Protein AF-J9GK98-F1 (afdb_monomer)

Radius of gyration: 16.34 Å; Cα contacts (8 Å, |Δi|>4): 161; chains: 1; bounding box: 31×51×36 Å

Nearest PDB structures (foldseek):
  5mj3-assembly1_A  TM=4.600E-01  e=5.169E+00  Homo sapiens
  5njd-assembly1_A  TM=4.614E-01  e=9.101E+00  Homo sapiens
  5njd-assembly4_G  TM=4.521E-01  e=9.631E+00  Homo sapiens

Structure (mmCIF, N/CA/C/O backbone):
data_AF-J9GK98-F1
#
_entry.id   AF-J9GK98-F1
#
loop_
_atom_site.group_PDB
_atom_site.id
_atom_site.type_symbol
_atom_site.label_atom_id
_atom_site.label_alt_id
_atom_site.label_comp_id
_atom_site.label_asym_id
_atom_site.label_entity_id
_atom_site.label_seq_id
_atom_site.pdbx_PDB_ins_code
_atom_site.Cartn_x
_atom_site.Cartn_y
_atom_site.Cartn_z
_atom_site.occupancy
_atom_site.B_iso_or_equiv
_atom_site.auth_seq_id
_atom_site.auth_comp_id
_atom_site.auth_asym_id
_atom_site.auth_atom_id
_atom_site.pdbx_PDB_model_num
ATOM 1 N N . SER A 1 1 ? 12.495 -43.352 -11.244 1.00 54.06 1 SER A N 1
ATOM 2 C CA . SER A 1 1 ? 12.842 -41.969 -11.613 1.00 54.06 1 SER A CA 1
ATOM 3 C C . SER A 1 1 ? 11.654 -41.340 -12.302 1.00 54.06 1 SER A C 1
ATOM 5 O O . SER A 1 1 ? 11.182 -41.915 -13.273 1.00 54.06 1 SER A O 1
ATOM 7 N N . GLY A 1 2 ? 11.133 -40.235 -11.776 1.00 42.25 2 GLY A N 1
ATOM 8 C CA . GLY A 1 2 ? 9.966 -39.561 -12.342 1.00 42.25 2 GLY A CA 1
ATOM 9 C C . GLY A 1 2 ? 9.422 -38.504 -11.391 1.00 42.25 2 GLY A C 1
ATOM 10 O O . GLY A 1 2 ? 8.314 -38.645 -10.894 1.00 42.25 2 GLY A O 1
ATOM 11 N N . GLU A 1 3 ? 10.223 -37.485 -11.089 1.00 49.44 3 GLU A N 1
ATOM 12 C CA . GLU A 1 3 ? 9.742 -36.284 -10.408 1.00 49.44 3 GLU A CA 1
ATOM 13 C C . GLU A 1 3 ? 9.036 -35.404 -11.441 1.00 49.44 3 GLU A C 1
ATOM 15 O O . GLU A 1 3 ? 9.673 -34.739 -12.255 1.00 49.44 3 GLU A O 1
ATOM 20 N N . THR A 1 4 ? 7.705 -35.425 -11.449 1.00 49.09 4 THR A N 1
ATOM 21 C CA . THR A 1 4 ? 6.900 -34.464 -12.211 1.00 49.09 4 THR A CA 1
ATOM 22 C C . THR A 1 4 ? 6.703 -33.219 -11.351 1.00 49.09 4 THR A C 1
ATOM 24 O O . THR A 1 4 ? 5.631 -32.967 -10.810 1.00 49.09 4 THR A O 1
ATOM 27 N N . GLY A 1 5 ? 7.780 -32.451 -11.179 1.00 49.28 5 GLY A N 1
ATOM 28 C CA . GLY A 1 5 ? 7.705 -31.090 -10.662 1.00 49.28 5 GLY A CA 1
ATOM 29 C C . GLY A 1 5 ? 7.054 -30.206 -11.717 1.00 49.28 5 GLY A C 1
ATOM 30 O O . GLY A 1 5 ? 7.738 -29.660 -12.577 1.00 49.28 5 GLY A O 1
ATOM 31 N N . SER A 1 6 ? 5.727 -30.101 -11.685 1.00 48.25 6 SER A N 1
ATOM 32 C CA . SER A 1 6 ? 4.994 -29.120 -12.479 1.00 48.25 6 SER A CA 1
ATOM 33 C C . SER A 1 6 ? 5.249 -27.743 -11.864 1.00 48.25 6 SER A C 1
ATOM 35 O O . SER A 1 6 ? 4.453 -27.241 -11.076 1.00 48.25 6 SER A O 1
ATOM 37 N N . SER A 1 7 ? 6.400 -27.147 -12.174 1.00 54.12 7 SER A N 1
ATOM 38 C CA . SER A 1 7 ? 6.699 -25.742 -11.913 1.00 54.12 7 SER A CA 1
ATOM 39 C C . SER A 1 7 ? 5.878 -24.881 -12.870 1.00 54.12 7 SER A C 1
ATOM 41 O O . SER A 1 7 ? 6.385 -24.251 -13.795 1.00 54.12 7 SER A O 1
ATOM 43 N N . SER A 1 8 ? 4.568 -24.845 -12.633 1.00 53.69 8 SER A N 1
ATOM 44 C CA . SER A 1 8 ? 3.772 -23.680 -12.984 1.00 53.69 8 SER A CA 1
ATOM 45 C C . SER A 1 8 ? 4.463 -22.517 -12.288 1.00 53.69 8 SER A C 1
ATOM 47 O O . SER A 1 8 ? 4.432 -22.429 -11.064 1.00 53.69 8 SER A O 1
ATOM 49 N N . GLN A 1 9 ? 5.196 -21.709 -13.047 1.00 58.00 9 GLN A N 1
ATOM 50 C CA . GLN A 1 9 ? 5.794 -20.471 -12.578 1.00 58.00 9 GLN A CA 1
ATOM 51 C C . GLN A 1 9 ? 4.654 -19.673 -11.935 1.00 58.00 9 GLN A C 1
ATOM 53 O O . GLN A 1 9 ? 3.789 -19.166 -12.649 1.00 58.00 9 GLN A O 1
ATOM 58 N N . LEU A 1 10 ? 4.560 -19.715 -10.602 1.00 62.38 10 LEU A N 1
ATOM 59 C CA . LEU A 1 10 ? 3.544 -19.017 -9.825 1.00 62.38 10 LEU A CA 1
ATOM 60 C C . LEU A 1 10 ? 3.789 -17.538 -10.097 1.00 62.38 10 LEU A C 1
ATOM 62 O O . LEU A 1 10 ? 4.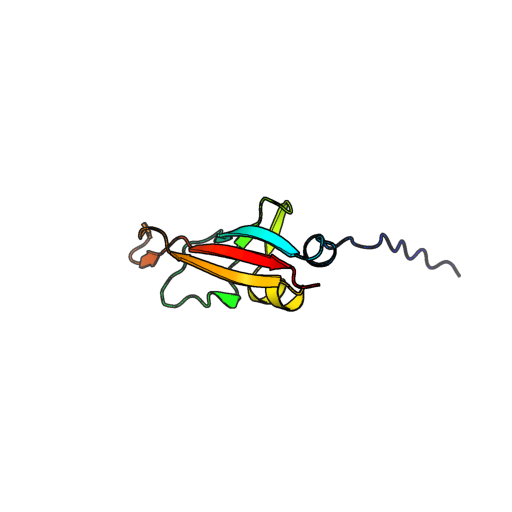696 -16.950 -9.518 1.00 62.38 10 LEU A O 1
ATOM 66 N N . ARG A 1 11 ? 3.065 -16.993 -11.079 1.00 75.88 11 ARG A N 1
ATOM 67 C CA . ARG A 1 11 ? 3.074 -15.568 -11.380 1.00 75.88 11 ARG A CA 1
ATOM 68 C C . ARG A 1 11 ? 2.534 -14.883 -10.146 1.00 75.88 11 ARG A C 1
ATOM 70 O O . ARG A 1 11 ? 1.363 -15.071 -9.815 1.00 75.88 11 ARG A O 1
ATOM 77 N N . AS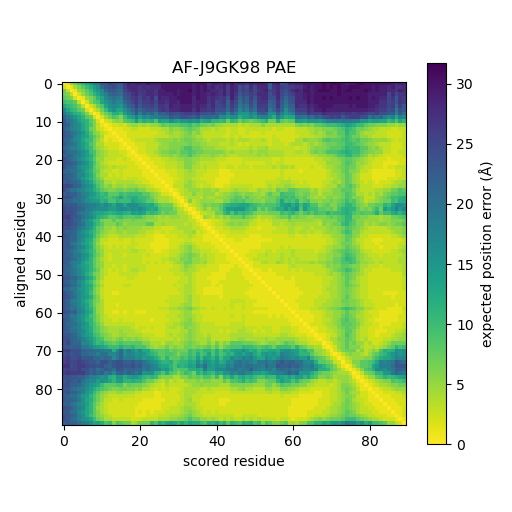P A 1 12 ? 3.404 -14.177 -9.449 1.00 86.31 12 ASP A N 1
ATOM 78 C CA . ASP A 1 12 ? 3.003 -13.376 -8.313 1.00 86.31 12 ASP A CA 1
ATOM 79 C C . ASP A 1 12 ? 2.693 -11.983 -8.865 1.00 86.31 12 ASP A C 1
ATOM 81 O O . ASP A 1 12 ? 3.613 -11.265 -9.261 1.00 86.31 12 ASP A O 1
ATOM 85 N N . PRO A 1 13 ? 1.415 -11.583 -8.947 1.00 90.62 13 PRO A N 1
ATOM 86 C CA . PRO A 1 13 ? 1.034 -10.323 -9.574 1.00 90.62 13 PRO A CA 1
ATOM 87 C C . PRO A 1 13 ? 1.624 -9.099 -8.858 1.00 90.62 13 PRO A C 1
ATOM 89 O O . PRO A 1 13 ? 1.802 -8.068 -9.504 1.00 90.62 13 PRO A O 1
ATOM 92 N N . LEU A 1 14 ? 1.980 -9.185 -7.566 1.00 91.25 14 LEU A N 1
ATOM 93 C CA . LEU A 1 14 ? 2.682 -8.099 -6.873 1.00 91.25 14 LEU A CA 1
ATOM 94 C C . LEU A 1 14 ? 4.121 -7.976 -7.372 1.00 91.25 14 LEU A C 1
ATOM 96 O O . LEU A 1 14 ? 4.638 -6.861 -7.515 1.00 91.25 14 LEU A O 1
ATOM 100 N N . ILE A 1 15 ? 4.778 -9.106 -7.628 1.00 92.00 15 ILE A N 1
ATOM 101 C CA . ILE A 1 15 ? 6.155 -9.155 -8.125 1.00 92.00 15 ILE A CA 1
ATOM 102 C C . ILE A 1 15 ? 6.211 -8.801 -9.614 1.00 92.00 15 ILE A C 1
ATOM 104 O O . ILE A 1 15 ? 7.033 -7.966 -9.986 1.00 92.00 15 ILE A O 1
ATOM 108 N N . ASP A 1 16 ? 5.309 -9.360 -10.420 1.00 91.00 16 ASP A N 1
ATOM 109 C CA . ASP A 1 16 ? 5.282 -9.276 -11.887 1.00 91.00 16 ASP A CA 1
ATOM 110 C C . ASP A 1 16 ? 4.681 -7.968 -12.436 1.00 91.00 16 ASP A C 1
ATOM 112 O O . ASP A 1 16 ? 4.707 -7.723 -13.646 1.00 91.00 16 ASP A O 1
ATOM 116 N N . ALA A 1 17 ? 4.113 -7.121 -11.574 1.00 90.94 17 ALA A N 1
ATOM 117 C CA . ALA A 1 17 ? 3.543 -5.845 -11.987 1.00 90.94 17 ALA A CA 1
ATOM 118 C C . ALA A 1 17 ? 4.575 -4.928 -12.669 1.00 90.94 17 ALA A C 1
ATOM 120 O O . ALA A 1 17 ? 5.739 -4.883 -12.261 1.00 90.94 17 ALA A O 1
ATOM 121 N N . PRO A 1 18 ? 4.151 -4.125 -13.663 1.00 91.38 18 PRO A N 1
ATOM 122 C CA . PRO A 1 18 ? 5.070 -3.306 -14.434 1.00 91.38 18 PRO A CA 1
ATOM 123 C C . PRO A 1 18 ? 5.741 -2.217 -13.590 1.00 91.38 18 PRO A C 1
ATOM 125 O O . PRO A 1 18 ? 5.156 -1.618 -12.686 1.00 91.38 18 PRO A O 1
ATOM 128 N N . ASN A 1 19 ? 6.983 -1.895 -13.941 1.00 89.81 19 ASN A N 1
ATOM 129 C CA . ASN A 1 19 ? 7.770 -0.885 -13.242 1.00 89.81 19 ASN A CA 1
ATOM 130 C C . ASN A 1 19 ? 7.048 0.460 -13.272 1.00 89.81 19 ASN A C 1
ATOM 132 O O . ASN A 1 19 ? 6.518 0.875 -14.304 1.00 89.81 19 ASN A O 1
ATOM 136 N N . ARG A 1 20 ? 7.079 1.183 -12.148 1.00 90.81 20 ARG A N 1
ATOM 137 C CA . ARG A 1 20 ? 6.377 2.461 -11.955 1.00 90.81 20 ARG A CA 1
ATOM 138 C C . ARG A 1 20 ? 4.851 2.363 -11.978 1.00 90.81 20 ARG A C 1
ATOM 140 O O . ARG A 1 20 ? 4.243 3.435 -11.902 1.00 90.81 20 ARG A O 1
ATOM 147 N N . ALA A 1 21 ? 4.267 1.159 -12.024 1.00 93.81 21 ALA A N 1
ATOM 148 C CA . ALA A 1 21 ? 2.838 0.949 -11.821 1.00 93.81 21 ALA A CA 1
ATOM 149 C C . ALA A 1 21 ? 2.374 1.657 -10.555 1.00 93.81 21 ALA A C 1
ATOM 151 O O . ALA A 1 21 ? 3.104 1.723 -9.562 1.00 93.81 21 ALA A O 1
ATOM 152 N N . LEU A 1 22 ? 1.169 2.201 -10.619 1.00 95.56 22 LEU A N 1
ATOM 153 C CA . LEU A 1 22 ? 0.540 2.920 -9.533 1.00 95.56 22 LEU A CA 1
ATOM 154 C C . LEU A 1 22 ? -0.772 2.221 -9.224 1.00 95.56 22 LEU A C 1
ATOM 156 O O . LEU A 1 22 ? -1.576 2.044 -10.130 1.00 95.56 22 LEU A O 1
ATOM 160 N N . MET A 1 23 ? -0.992 1.884 -7.961 1.00 94.88 23 MET A N 1
ATOM 161 C CA . MET A 1 23 ? -2.273 1.343 -7.534 1.00 94.88 23 MET A CA 1
ATOM 162 C C . MET A 1 23 ? -2.727 1.969 -6.226 1.00 94.88 23 MET A C 1
ATOM 164 O O . MET A 1 23 ? -1.922 2.450 -5.419 1.00 94.88 23 MET A O 1
ATOM 168 N N . THR A 1 24 ? -4.038 1.933 -6.045 1.00 96.31 24 THR A N 1
ATOM 169 C CA . THR A 1 24 ? -4.710 2.319 -4.815 1.00 96.31 24 THR A CA 1
ATOM 170 C C . THR A 1 24 ? -5.277 1.063 -4.178 1.00 96.31 24 THR A C 1
ATOM 172 O O . THR A 1 24 ? -5.966 0.300 -4.852 1.00 96.31 24 THR A O 1
ATOM 175 N N . CYS A 1 25 ? -4.986 0.858 -2.898 1.00 95.25 25 CYS A N 1
ATOM 176 C CA . CYS A 1 25 ? -5.505 -0.263 -2.131 1.00 95.25 25 CYS A CA 1
ATOM 177 C C . CYS A 1 25 ? -6.227 0.243 -0.886 1.00 95.25 25 CYS A C 1
ATOM 179 O O . CYS A 1 25 ? -5.821 1.245 -0.296 1.00 95.25 25 CYS A O 1
ATOM 181 N N . THR A 1 26 ? -7.270 -0.458 -0.462 1.00 94.31 26 THR A N 1
ATOM 182 C CA . THR A 1 26 ? -8.081 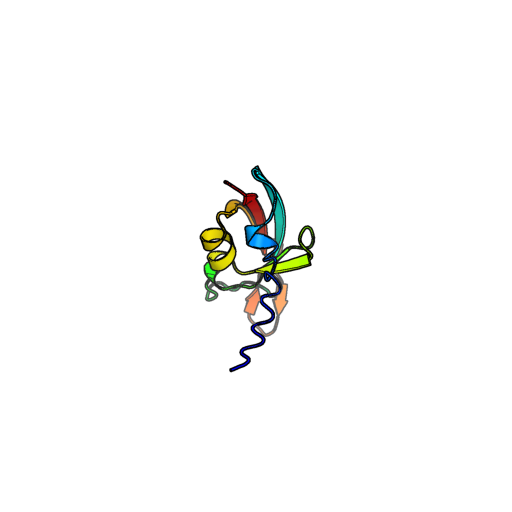-0.076 0.700 1.00 94.31 26 THR A CA 1
ATOM 183 C C . THR A 1 26 ? -8.031 -1.179 1.740 1.00 94.31 26 THR A C 1
ATOM 185 O O . THR A 1 26 ? -8.058 -2.356 1.396 1.00 94.31 26 THR A O 1
ATOM 188 N N . SER A 1 27 ? -7.918 -0.808 3.013 1.00 92.94 27 SER A N 1
ATOM 189 C CA . SER A 1 27 ? -7.875 -1.757 4.119 1.00 92.94 27 SER A CA 1
ATOM 190 C C . SER A 1 27 ? -9.154 -2.589 4.136 1.00 92.94 27 SER A C 1
ATOM 192 O O . SER A 1 27 ? -10.252 -2.034 4.154 1.00 92.94 27 SER A O 1
ATOM 194 N N . GLU A 1 28 ? -9.025 -3.911 4.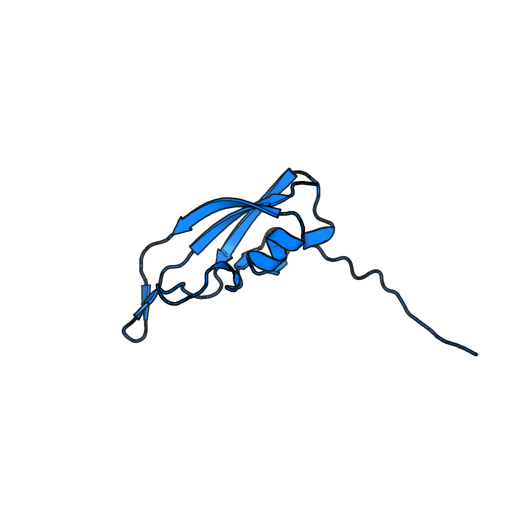175 1.00 89.94 28 GLU A N 1
ATOM 195 C CA . GLU A 1 28 ? -10.186 -4.817 4.223 1.00 89.94 28 GLU A CA 1
ATOM 196 C C . GLU A 1 28 ? -10.875 -4.818 5.594 1.00 89.94 28 GLU A C 1
ATOM 198 O O . GLU A 1 28 ? -11.968 -5.349 5.767 1.00 89.94 28 GLU A O 1
ATOM 203 N N . GLN A 1 29 ? -10.221 -4.218 6.581 1.00 86.38 29 GLN A N 1
ATOM 204 C CA . GLN A 1 29 ? -10.667 -4.119 7.959 1.00 86.38 29 GLN A CA 1
ATOM 205 C C . GLN A 1 29 ? -10.355 -2.719 8.486 1.00 86.38 29 GLN A C 1
ATOM 207 O O . GLN A 1 29 ? -9.383 -2.081 8.074 1.00 86.38 29 GLN A O 1
ATOM 212 N N . THR A 1 30 ? -11.199 -2.232 9.391 1.00 81.62 30 THR A N 1
ATOM 213 C CA . THR A 1 30 ? -11.040 -0.920 10.019 1.00 81.62 30 THR A CA 1
ATOM 214 C C . THR A 1 30 ? -9.802 -0.905 10.906 1.00 81.62 30 THR A C 1
ATOM 216 O O . THR A 1 30 ? -9.638 -1.750 11.789 1.00 81.62 30 THR A O 1
ATOM 219 N N . VAL A 1 31 ? -8.931 0.075 10.691 1.00 81.81 31 VAL A N 1
ATOM 220 C CA . VAL A 1 31 ? -7.686 0.232 11.440 1.00 81.81 31 VAL A CA 1
ATOM 221 C C . VAL A 1 31 ? -7.986 0.910 12.770 1.00 81.81 31 VAL A C 1
ATOM 223 O O . VAL A 1 31 ? -8.589 1.978 12.795 1.00 81.81 31 VAL A O 1
ATOM 226 N N . THR A 1 32 ? -7.553 0.319 13.882 1.00 79.75 32 THR A N 1
ATOM 227 C CA . THR A 1 32 ? -7.651 0.944 15.212 1.00 79.75 32 THR A CA 1
ATOM 228 C C . THR A 1 32 ? -6.282 1.460 15.658 1.00 79.75 32 THR A C 1
ATOM 230 O O . THR A 1 32 ? -5.256 1.075 15.097 1.00 79.75 32 THR A O 1
ATOM 233 N N . ILE A 1 33 ? -6.235 2.289 16.706 1.00 71.19 33 ILE A N 1
ATOM 234 C CA . ILE A 1 33 ? -4.982 2.827 17.282 1.00 71.19 33 ILE A CA 1
ATOM 235 C C . ILE A 1 33 ? -4.008 1.713 17.715 1.00 71.19 33 ILE A C 1
ATOM 237 O O . ILE A 1 33 ? -2.794 1.909 17.714 1.00 71.19 33 ILE A O 1
ATOM 241 N N . LEU A 1 34 ? -4.529 0.536 18.076 1.00 69.00 34 LEU A N 1
ATOM 242 C CA . LEU A 1 34 ? -3.730 -0.614 18.504 1.00 69.00 34 LEU A CA 1
ATOM 243 C C . LEU A 1 34 ? -3.261 -1.486 17.329 1.00 69.00 34 LEU A C 1
ATOM 245 O O . LEU A 1 34 ? -2.408 -2.356 17.516 1.00 69.00 34 LEU A O 1
ATOM 249 N N . THR A 1 35 ? -3.802 -1.278 16.126 1.00 76.31 35 THR A N 1
ATOM 250 C CA . THR A 1 35 ? -3.515 -2.130 14.974 1.00 76.31 35 THR A CA 1
ATOM 251 C C . THR A 1 35 ? -2.202 -1.719 14.310 1.00 76.31 35 THR A C 1
ATOM 253 O O . THR A 1 35 ? -1.974 -0.558 13.966 1.00 76.31 35 THR A O 1
ATOM 256 N N . ARG A 1 36 ? -1.323 -2.695 14.067 1.00 82.38 36 ARG A N 1
ATOM 257 C CA . ARG A 1 36 ? -0.102 -2.486 13.286 1.00 82.38 36 ARG A CA 1
ATOM 258 C C . ARG A 1 36 ? -0.458 -2.398 11.810 1.00 82.38 36 ARG A C 1
ATOM 260 O O . ARG A 1 36 ? -0.608 -3.415 11.147 1.00 82.38 36 ARG A O 1
ATOM 267 N N . LEU A 1 37 ? -0.520 -1.175 11.290 1.00 82.88 37 LEU A N 1
ATOM 268 C CA . LEU A 1 37 ? -0.829 -0.887 9.886 1.00 82.88 37 LEU A CA 1
ATOM 269 C C . LEU A 1 37 ? -0.024 -1.737 8.880 1.00 82.88 37 LEU A C 1
ATOM 271 O O . LEU A 1 37 ? -0.532 -2.092 7.823 1.00 82.88 37 LEU A O 1
ATOM 275 N N . GLY A 1 38 ? 1.220 -2.083 9.226 1.00 85.25 38 GLY A N 1
ATOM 276 C CA . GLY A 1 38 ? 2.107 -2.913 8.408 1.00 85.25 38 GLY A CA 1
ATOM 277 C C . GLY A 1 38 ? 1.562 -4.306 8.066 1.00 85.25 38 GLY A C 1
ATOM 278 O O . GLY A 1 38 ? 1.921 -4.848 7.026 1.00 85.25 38 GLY A O 1
ATOM 279 N N . GLU A 1 39 ? 0.712 -4.862 8.931 1.00 90.25 39 GLU A N 1
ATOM 280 C CA . GLU A 1 39 ? 0.195 -6.239 8.874 1.00 90.25 39 GLU A CA 1
ATOM 281 C C . GLU A 1 39 ? -1.277 -6.297 8.443 1.00 90.25 39 GLU A C 1
ATOM 283 O O . GLU A 1 39 ? -1.857 -7.374 8.341 1.00 90.25 39 GLU A O 1
ATOM 288 N N . ILE A 1 40 ? -1.892 -5.139 8.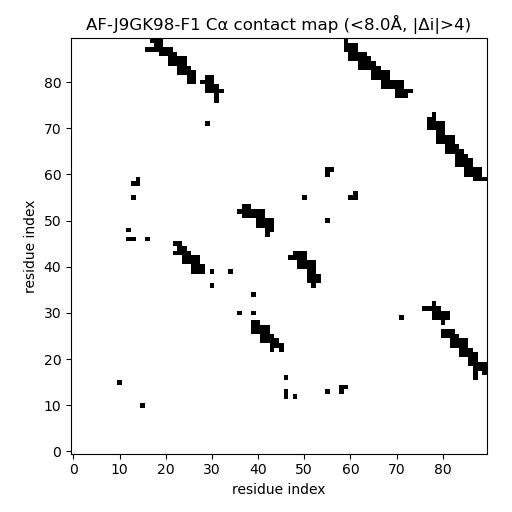194 1.00 90.62 40 ILE A N 1
ATOM 289 C CA . ILE A 1 40 ? -3.293 -5.060 7.788 1.00 90.62 40 ILE A CA 1
ATOM 290 C C . ILE A 1 40 ? -3.400 -5.447 6.315 1.00 90.62 40 ILE A C 1
ATOM 292 O O . ILE A 1 40 ? -2.636 -4.915 5.505 1.00 90.62 40 ILE A O 1
ATOM 296 N N . PRO A 1 41 ? -4.333 -6.338 5.946 1.00 93.38 41 PRO A N 1
ATOM 297 C CA . PRO A 1 41 ? -4.575 -6.657 4.551 1.00 93.38 41 PRO A CA 1
ATOM 298 C C . PRO A 1 41 ? -5.261 -5.481 3.845 1.00 93.38 41 PRO A C 1
ATOM 300 O O . PRO A 1 41 ? -6.271 -4.945 4.316 1.00 93.38 41 PRO A O 1
ATOM 303 N N . PHE A 1 42 ? -4.698 -5.080 2.707 1.00 95.19 42 PHE A N 1
ATOM 304 C CA . PHE A 1 42 ? -5.275 -4.098 1.801 1.00 95.19 42 PHE A CA 1
ATOM 305 C C . PHE A 1 42 ? -5.712 -4.787 0.511 1.00 95.19 42 PHE A C 1
ATOM 307 O O . PHE A 1 42 ? -4.903 -5.428 -0.160 1.00 95.19 42 PHE A O 1
ATOM 314 N N . ALA A 1 43 ? -6.972 -4.598 0.131 1.00 96.06 43 ALA A N 1
ATOM 315 C CA . ALA A 1 43 ? -7.485 -5.014 -1.162 1.00 96.06 43 ALA A CA 1
ATOM 316 C C . ALA A 1 43 ? -6.965 -4.065 -2.246 1.00 96.06 43 ALA A C 1
ATOM 318 O O . ALA A 1 43 ? -7.243 -2.864 -2.224 1.00 96.06 43 ALA A O 1
ATOM 319 N N . CYS A 1 44 ? -6.221 -4.616 -3.199 1.00 94.94 44 CYS A N 1
ATOM 320 C CA . CYS A 1 44 ? -5.632 -3.934 -4.342 1.00 94.94 44 CYS A CA 1
ATOM 321 C C . CYS A 1 44 ? -6.357 -4.376 -5.630 1.00 94.94 44 CYS A C 1
ATOM 323 O O . CYS A 1 44 ? -5.912 -5.316 -6.300 1.00 94.94 44 CYS A O 1
ATOM 325 N N . PRO A 1 45 ? -7.477 -3.729 -6.008 1.00 93.56 45 PRO A N 1
ATOM 326 C CA . PRO A 1 45 ? -8.325 -4.181 -7.115 1.00 93.56 45 PRO A CA 1
ATOM 327 C C . PRO A 1 45 ? -7.635 -4.133 -8.483 1.00 93.56 45 PRO A C 1
ATOM 329 O O . PRO A 1 45 ? -7.982 -4.924 -9.352 1.00 93.56 45 PRO A O 1
ATOM 332 N N . ASP A 1 46 ? -6.642 -3.257 -8.664 1.00 91.06 46 ASP A N 1
ATOM 333 C CA . ASP A 1 46 ? -5.888 -3.123 -9.921 1.00 91.06 46 ASP A CA 1
ATOM 334 C C . ASP A 1 46 ? -5.137 -4.415 -10.297 1.00 91.06 46 ASP A C 1
ATOM 336 O O . ASP A 1 46 ? -5.031 -4.770 -11.468 1.00 91.06 46 ASP A O 1
ATOM 340 N N . LEU A 1 47 ? -4.678 -5.160 -9.285 1.00 90.69 47 LEU A N 1
ATOM 341 C CA . LEU A 1 47 ? -3.996 -6.448 -9.442 1.00 90.69 47 LEU A CA 1
ATOM 342 C C . LEU A 1 47 ? -4.865 -7.647 -9.036 1.00 90.69 47 LEU A C 1
ATOM 344 O O . LEU A 1 47 ? -4.447 -8.789 -9.217 1.00 90.69 47 LEU A O 1
ATOM 348 N N . GLY A 1 48 ? -6.058 -7.405 -8.484 1.00 91.94 48 GLY A N 1
ATOM 349 C CA . GLY A 1 48 ? -6.955 -8.454 -7.997 1.00 91.94 48 GLY A CA 1
ATOM 350 C C . GLY A 1 48 ? -6.394 -9.246 -6.813 1.00 91.94 48 GLY A C 1
ATOM 351 O O . GLY A 1 48 ? -6.674 -10.437 -6.697 1.00 91.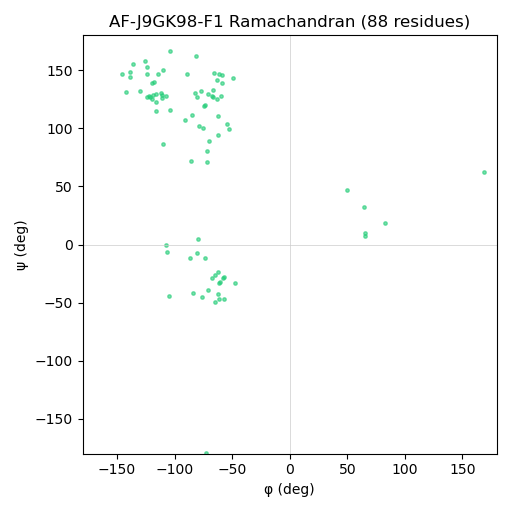94 48 GLY A O 1
ATOM 352 N N . VAL A 1 49 ? -5.591 -8.608 -5.956 1.00 93.25 49 VAL A N 1
ATOM 353 C CA . VAL A 1 49 ? -4.959 -9.247 -4.790 1.00 93.25 49 VAL A CA 1
ATOM 354 C C . VAL A 1 49 ? -5.251 -8.512 -3.494 1.00 93.25 49 VAL A C 1
ATOM 356 O O . VAL A 1 49 ? -5.524 -7.313 -3.499 1.00 93.25 49 VAL A O 1
ATOM 359 N N . SER A 1 50 ? -5.115 -9.234 -2.388 1.00 95.06 50 SER A N 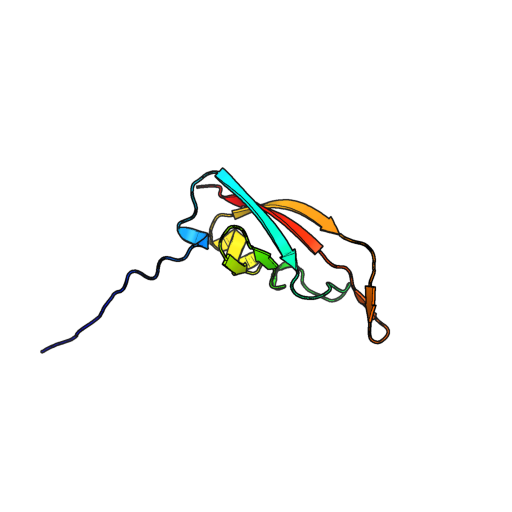1
ATOM 360 C CA . SER A 1 50 ? -5.039 -8.672 -1.042 1.00 95.06 50 SER A CA 1
ATOM 361 C C . SER A 1 50 ? -3.607 -8.796 -0.538 1.00 95.06 50 SER A C 1
ATOM 363 O O . SER A 1 50 ? -3.037 -9.884 -0.594 1.00 95.06 50 SER A O 1
ATOM 365 N N . ALA A 1 51 ? -3.021 -7.692 -0.077 1.00 94.44 51 ALA A N 1
ATOM 366 C CA . ALA A 1 51 ? -1.635 -7.657 0.380 1.00 94.44 51 ALA A CA 1
ATOM 367 C C . ALA A 1 51 ? -1.449 -6.687 1.547 1.00 94.44 51 ALA A C 1
ATOM 369 O O . ALA A 1 51 ? -2.087 -5.636 1.622 1.00 94.44 51 ALA A O 1
ATOM 370 N N . THR A 1 52 ? -0.536 -7.019 2.449 1.00 94.88 52 THR A N 1
ATOM 371 C CA . THR A 1 52 ? -0.109 -6.137 3.536 1.00 94.88 52 THR A CA 1
ATOM 372 C C . THR A 1 52 ? 0.929 -5.120 3.056 1.00 94.88 52 THR A C 1
ATOM 374 O O . THR A 1 52 ? 1.596 -5.30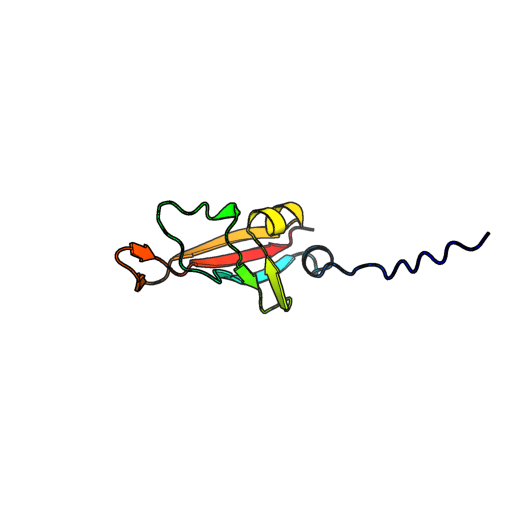0 2.035 1.00 94.88 52 THR A O 1
ATOM 377 N N . LEU A 1 53 ? 1.132 -4.036 3.814 1.00 93.81 53 LEU A N 1
ATOM 378 C CA . LEU A 1 53 ? 2.207 -3.077 3.518 1.00 93.81 53 LEU A CA 1
ATOM 379 C C . LEU A 1 53 ? 3.600 -3.721 3.571 1.00 93.81 53 LEU A C 1
ATOM 381 O O . LEU A 1 53 ? 4.491 -3.296 2.831 1.00 93.81 53 LEU A O 1
ATOM 385 N N . ASN A 1 54 ? 3.794 -4.722 4.434 1.00 94.50 54 ASN A N 1
ATOM 386 C CA . ASN A 1 54 ? 5.042 -5.478 4.501 1.00 94.50 54 ASN A CA 1
ATOM 387 C C . ASN A 1 54 ? 5.276 -6.272 3.209 1.00 94.50 54 ASN A C 1
ATOM 389 O O . ASN A 1 54 ? 6.332 -6.120 2.602 1.00 94.50 54 ASN A O 1
ATOM 393 N N . GLU A 1 55 ? 4.277 -7.023 2.741 1.00 94.62 55 GLU A N 1
ATOM 394 C CA . GLU A 1 55 ? 4.363 -7.778 1.482 1.00 94.62 55 GLU A CA 1
ATOM 395 C C . GLU A 1 55 ? 4.566 -6.856 0.279 1.00 94.62 55 GLU A C 1
ATOM 397 O O . GLU A 1 55 ? 5.418 -7.119 -0.564 1.00 94.62 55 GLU A O 1
ATOM 402 N N . LEU A 1 56 ? 3.853 -5.726 0.226 1.00 94.50 56 LEU A N 1
ATOM 403 C CA . LEU A 1 56 ? 4.045 -4.704 -0.803 1.00 94.50 56 LEU A CA 1
ATOM 404 C C . LEU A 1 56 ? 5.493 -4.195 -0.819 1.00 94.50 56 LEU A C 1
ATOM 406 O O . LEU A 1 56 ? 6.112 -4.128 -1.882 1.00 94.50 56 LEU A O 1
ATOM 410 N N . ARG A 1 57 ? 6.059 -3.867 0.348 1.00 93.94 57 ARG A N 1
ATOM 411 C CA . ARG A 1 57 ? 7.457 -3.425 0.465 1.00 93.94 57 ARG A CA 1
ATOM 412 C C . ARG A 1 57 ? 8.425 -4.503 -0.011 1.00 93.94 57 ARG A C 1
ATOM 414 O O . ARG A 1 57 ? 9.343 -4.192 -0.770 1.00 93.94 57 ARG A O 1
ATOM 421 N N . ASP A 1 58 ? 8.228 -5.740 0.428 1.00 93.56 58 ASP A N 1
ATOM 422 C CA . ASP A 1 58 ? 9.102 -6.861 0.086 1.00 93.56 58 ASP A CA 1
ATOM 423 C C . ASP A 1 58 ? 8.993 -7.208 -1.416 1.00 93.56 58 ASP A C 1
ATOM 425 O O . ASP A 1 58 ? 9.986 -7.572 -2.044 1.00 93.56 58 ASP A O 1
ATOM 429 N N . ALA A 1 59 ? 7.834 -6.946 -2.031 1.00 93.56 59 ALA A N 1
ATOM 430 C CA . ALA A 1 59 ? 7.599 -7.012 -3.471 1.00 93.56 59 ALA A CA 1
ATOM 431 C C . ALA A 1 59 ? 8.103 -5.782 -4.259 1.00 93.56 59 ALA A C 1
ATOM 433 O O . ALA A 1 59 ? 7.880 -5.689 -5.467 1.00 93.56 59 ALA A O 1
ATOM 434 N N . GLY A 1 60 ? 8.780 -4.820 -3.624 1.00 95.06 60 GLY A N 1
ATOM 435 C CA . GLY A 1 60 ? 9.360 -3.653 -4.302 1.00 95.06 60 GLY A CA 1
ATOM 436 C C . GLY A 1 60 ? 8.382 -2.503 -4.565 1.00 95.06 60 GLY A C 1
ATOM 437 O O . GLY A 1 60 ? 8.648 -1.635 -5.404 1.00 95.06 60 GLY A O 1
ATOM 438 N N . TRP A 1 61 ? 7.252 -2.463 -3.862 1.00 96.00 61 TRP A N 1
ATOM 439 C CA . TRP A 1 61 ? 6.332 -1.332 -3.879 1.00 96.00 61 TRP A CA 1
ATOM 440 C C . TRP A 1 61 ? 6.687 -0.315 -2.803 1.00 96.00 61 TRP A C 1
ATOM 442 O O . TRP A 1 61 ? 7.139 -0.636 -1.706 1.00 96.00 61 TRP A O 1
ATOM 452 N N . ARG A 1 62 ? 6.440 0.954 -3.111 1.00 95.75 62 ARG A N 1
ATOM 453 C CA . ARG A 1 62 ? 6.643 2.067 -2.192 1.00 95.75 62 ARG A CA 1
ATOM 454 C C . ARG A 1 62 ? 5.335 2.787 -1.934 1.00 95.75 62 ARG A C 1
ATOM 456 O O . ARG A 1 62 ? 4.681 3.230 -2.874 1.00 95.75 62 ARG A O 1
ATOM 463 N N . LEU A 1 63 ? 5.015 2.973 -0.658 1.00 94.75 63 LEU A N 1
ATOM 464 C CA . LEU A 1 63 ? 3.925 3.838 -0.222 1.00 94.75 63 LEU A CA 1
ATOM 465 C C . LEU A 1 63 ? 4.204 5.291 -0.621 1.00 94.75 63 LEU A C 1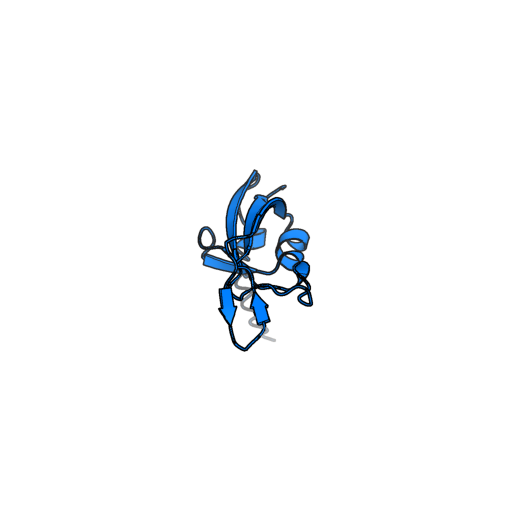
ATOM 467 O O . LEU A 1 63 ? 5.263 5.839 -0.309 1.00 94.75 63 LEU A O 1
ATOM 471 N N . LEU A 1 64 ? 3.256 5.896 -1.332 1.00 95.00 64 LEU A N 1
ATOM 472 C CA . LEU A 1 64 ? 3.292 7.296 -1.751 1.00 95.00 64 LEU A CA 1
ATOM 473 C C . LEU A 1 64 ? 2.352 8.160 -0.919 1.00 95.00 64 LEU A C 1
ATOM 475 O O . LEU A 1 64 ? 2.728 9.257 -0.513 1.00 95.00 64 LEU A O 1
ATOM 479 N N . LYS A 1 65 ? 1.134 7.668 -0.689 1.00 93.56 65 LYS A N 1
ATOM 480 C CA . LYS A 1 65 ? 0.104 8.365 0.077 1.00 93.56 65 LYS A CA 1
ATOM 481 C C . LYS A 1 65 ? -0.612 7.374 0.980 1.00 93.56 65 LYS A C 1
ATOM 483 O O . LYS A 1 65 ? -0.842 6.233 0.588 1.00 93.56 65 LYS A O 1
ATOM 488 N N . LEU A 1 66 ? -0.971 7.844 2.163 1.00 92.06 66 LEU A N 1
ATOM 489 C CA . LEU A 1 66 ? -1.889 7.191 3.077 1.00 92.06 66 LEU A CA 1
ATOM 490 C C . LEU A 1 66 ? -3.006 8.189 3.370 1.00 92.06 66 LEU A C 1
ATOM 492 O O . LEU A 1 66 ? -2.733 9.337 3.714 1.00 92.06 66 LEU A O 1
ATOM 496 N N . ASP A 1 67 ? -4.237 7.750 3.174 1.00 91.00 67 ASP A N 1
ATOM 497 C CA . ASP A 1 67 ? -5.461 8.504 3.388 1.00 91.00 67 ASP A CA 1
ATOM 498 C C . ASP A 1 67 ? -6.291 7.768 4.444 1.00 91.00 67 ASP A C 1
ATOM 500 O O . ASP A 1 67 ? -6.515 6.561 4.332 1.00 91.00 67 ASP A O 1
ATOM 504 N N . ILE A 1 68 ? -6.664 8.474 5.507 1.00 88.88 68 ILE A N 1
ATOM 505 C CA . ILE A 1 68 ? -7.466 7.931 6.604 1.00 88.88 68 ILE A CA 1
ATOM 506 C C . ILE A 1 68 ? -8.868 8.486 6.399 1.00 88.88 68 ILE A C 1
ATOM 508 O O . ILE A 1 68 ? -9.047 9.704 6.431 1.00 88.88 68 ILE A O 1
ATOM 512 N N . GLY A 1 69 ? -9.826 7.602 6.136 1.00 85.06 69 GLY A N 1
ATOM 513 C CA . GLY A 1 69 ? -11.219 7.987 5.976 1.00 85.06 69 GLY A CA 1
ATOM 514 C C . GLY A 1 69 ? -11.870 8.357 7.306 1.00 85.06 69 GLY A C 1
ATOM 515 O O . GLY A 1 69 ? -11.242 8.326 8.366 1.00 85.06 69 GLY A O 1
ATOM 516 N N . GLU A 1 70 ? -13.147 8.713 7.229 1.00 82.69 70 GLU A N 1
ATOM 517 C CA . GLU A 1 70 ? -13.954 9.052 8.400 1.00 82.69 70 GLU A CA 1
ATOM 518 C C . GLU A 1 70 ? -14.060 7.868 9.359 1.00 82.69 70 GLU A C 1
ATOM 520 O O . GLU A 1 70 ? -14.050 6.704 8.945 1.00 82.69 70 GLU A O 1
ATOM 525 N N . ASP A 1 71 ? -14.130 8.173 10.650 1.00 77.25 71 ASP A N 1
ATOM 526 C CA . ASP A 1 71 ? -14.257 7.148 11.661 1.00 77.25 71 ASP A CA 1
ATOM 527 C C . ASP A 1 71 ? -15.565 6.372 11.525 1.00 77.25 71 ASP A C 1
ATOM 529 O O . ASP A 1 71 ? -16.639 6.895 11.234 1.00 77.25 71 ASP A O 1
ATOM 533 N N . THR A 1 72 ? -15.445 5.077 11.766 1.00 71.62 72 THR A N 1
ATOM 534 C CA . THR A 1 72 ? -16.566 4.164 11.903 1.00 71.62 72 THR A CA 1
ATOM 535 C C . THR A 1 72 ? -16.547 3.630 13.324 1.00 71.62 72 THR A C 1
ATOM 537 O O . THR A 1 72 ? -15.609 2.933 13.724 1.00 71.62 72 THR A O 1
ATOM 540 N N . GLU A 1 73 ? -17.576 3.962 14.098 1.00 69.75 73 GLU A N 1
ATOM 541 C CA . GLU A 1 73 ? -17.811 3.331 15.392 1.00 69.75 73 GLU A CA 1
ATOM 542 C C . GLU A 1 73 ? -18.335 1.908 15.167 1.00 69.75 73 GLU A C 1
ATOM 544 O O . GLU A 1 73 ? -19.374 1.685 14.542 1.00 69.75 73 GLU A O 1
ATOM 549 N N . SER A 1 74 ? -17.607 0.914 15.669 1.00 62.44 74 SER A N 1
ATOM 550 C CA . SER A 1 74 ? -18.075 -0.471 15.732 1.00 62.44 74 SER A CA 1
ATOM 551 C C . SER A 1 74 ? -17.602 -1.114 17.027 1.00 62.44 74 SER A C 1
ATOM 553 O O . SER A 1 74 ? -16.444 -0.991 17.411 1.00 62.44 74 SER A O 1
ATOM 555 N N . GLU A 1 75 ? -18.531 -1.769 17.726 1.00 60.47 75 GLU A N 1
ATOM 556 C CA . GLU A 1 75 ? -18.268 -2.528 18.959 1.00 60.47 75 GLU A CA 1
ATOM 557 C C . GLU A 1 75 ? -17.460 -1.754 20.024 1.00 60.47 75 GLU A C 1
ATOM 559 O O . GLU A 1 75 ? -16.508 -2.272 20.604 1.00 60.47 75 GLU A O 1
ATOM 564 N N . ASN A 1 76 ? -17.845 -0.499 20.299 1.00 65.50 76 ASN A N 1
ATOM 565 C CA . ASN A 1 76 ? -17.196 0.391 21.277 1.00 65.50 76 ASN A CA 1
ATOM 566 C C . ASN A 1 76 ? -15.748 0.811 20.944 1.00 65.50 76 ASN A C 1
ATOM 568 O O . ASN A 1 76 ? -15.094 1.440 21.779 1.00 65.50 76 ASN A O 1
ATOM 572 N N . HIS A 1 77 ? -15.261 0.526 19.735 1.00 65.12 77 HIS A N 1
ATOM 573 C CA . HIS A 1 77 ? -13.989 1.024 19.226 1.00 65.12 77 HIS A CA 1
ATOM 574 C C . HIS A 1 77 ? -14.185 1.903 17.989 1.00 65.12 77 HIS A C 1
ATOM 576 O O . HIS A 1 77 ? -14.988 1.620 17.099 1.00 65.12 77 HIS A O 1
ATOM 582 N N . VAL A 1 78 ? -13.405 2.982 17.944 1.00 77.00 78 VAL A N 1
ATOM 583 C CA . VAL A 1 78 ? -13.306 3.870 16.788 1.00 77.00 78 VAL A CA 1
ATOM 584 C C . VAL A 1 78 ? -12.278 3.265 15.835 1.00 77.00 78 VAL A C 1
ATOM 586 O O . VAL A 1 78 ? -11.089 3.175 16.163 1.00 77.00 78 VAL A O 1
ATOM 589 N N . GLY A 1 79 ? -12.745 2.785 14.686 1.00 82.50 79 GLY A N 1
ATOM 590 C CA . GLY A 1 79 ? -11.911 2.264 13.611 1.00 82.50 79 GLY A CA 1
ATOM 591 C C . GLY A 1 79 ? -11.935 3.199 12.408 1.00 82.50 79 GLY A C 1
ATOM 592 O O . GLY A 1 79 ? -12.931 3.873 12.170 1.00 82.50 79 GLY A O 1
ATOM 593 N N . PHE A 1 80 ? -10.854 3.230 11.636 1.00 85.94 80 PHE A N 1
ATOM 594 C CA . PHE A 1 80 ? -10.732 4.094 10.467 1.00 85.94 80 PHE A CA 1
ATOM 595 C C . PHE A 1 80 ? -10.473 3.244 9.220 1.00 85.94 80 PHE A C 1
ATOM 597 O O . PHE A 1 80 ? -9.536 2.436 9.226 1.00 85.94 80 PHE A O 1
ATOM 604 N N . PRO A 1 81 ? -11.252 3.389 8.136 1.00 87.31 81 PRO A N 1
ATOM 605 C CA . PRO A 1 81 ? -10.871 2.824 6.854 1.00 87.31 81 PRO A CA 1
ATOM 606 C C . PRO A 1 81 ? -9.622 3.553 6.353 1.00 87.31 81 PRO A C 1
ATOM 608 O O . PRO A 1 81 ? -9.549 4.782 6.374 1.00 87.31 81 PRO A O 1
ATOM 611 N N . VAL A 1 82 ? -8.622 2.805 5.898 1.00 91.31 82 VAL A N 1
ATOM 612 C CA . VAL A 1 82 ? -7.377 3.379 5.385 1.00 91.31 82 VAL A CA 1
ATOM 613 C C . VAL A 1 82 ? -7.238 3.040 3.915 1.00 91.31 82 VAL A C 1
ATOM 615 O O . VAL A 1 82 ? -7.319 1.883 3.512 1.00 91.31 82 VAL A O 1
ATOM 618 N N . THR A 1 83 ? -6.981 4.058 3.107 1.00 93.94 83 THR A N 1
ATOM 619 C CA . THR A 1 83 ? -6.656 3.904 1.694 1.00 93.94 83 THR A CA 1
ATOM 620 C C . THR A 1 83 ? -5.203 4.288 1.471 1.00 93.94 83 THR A C 1
ATOM 622 O O . THR A 1 83 ? -4.739 5.339 1.904 1.00 93.94 83 THR A O 1
ATOM 625 N N . ILE A 1 84 ? -4.460 3.431 0.787 1.00 95.44 84 ILE A N 1
ATOM 626 C CA . ILE A 1 84 ? -3.059 3.648 0.449 1.00 95.44 84 ILE A CA 1
ATOM 627 C C . ILE A 1 84 ? -2.897 3.781 -1.056 1.00 95.44 84 ILE A C 1
ATOM 629 O O . ILE A 1 84 ? -3.580 3.123 -1.834 1.00 95.44 84 ILE A O 1
ATOM 633 N N . GLN A 1 85 ? -1.941 4.603 -1.470 1.00 96.56 85 GLN A N 1
ATOM 634 C CA . GLN A 1 85 ? -1.484 4.675 -2.848 1.00 96.56 85 GLN A CA 1
ATOM 635 C C . GLN A 1 85 ? -0.026 4.243 -2.886 1.00 96.56 85 GLN A C 1
ATOM 637 O O . GLN A 1 85 ? 0.823 4.835 -2.212 1.00 96.56 85 GLN A O 1
ATOM 642 N N . VAL A 1 86 ? 0.269 3.215 -3.672 1.00 96.38 86 VAL A N 1
ATOM 643 C CA . VAL A 1 86 ? 1.596 2.602 -3.759 1.00 96.38 86 VAL A CA 1
ATOM 644 C C . VAL A 1 86 ? 2.101 2.605 -5.192 1.00 96.38 86 VAL A C 1
ATOM 646 O O . VAL A 1 86 ? 1.327 2.609 -6.149 1.00 96.38 86 VAL A O 1
ATOM 649 N N . ARG A 1 87 ? 3.426 2.611 -5.342 1.00 96.56 87 ARG A N 1
ATOM 650 C CA . ARG A 1 87 ? 4.093 2.588 -6.642 1.00 96.56 87 ARG A CA 1
ATOM 651 C C . ARG A 1 87 ? 5.172 1.522 -6.716 1.00 96.56 87 ARG A C 1
ATOM 653 O O . ARG A 1 87 ? 6.042 1.487 -5.847 1.00 96.56 87 ARG A O 1
ATOM 660 N N . LYS A 1 88 ? 5.167 0.729 -7.786 1.00 94.75 88 LYS A N 1
ATOM 661 C CA . LYS A 1 88 ? 6.220 -0.244 -8.085 1.00 94.75 88 LYS A CA 1
ATOM 662 C C . LYS A 1 88 ? 7.512 0.489 -8.422 1.00 94.75 88 LYS A C 1
ATOM 664 O O . LYS A 1 88 ? 7.513 1.387 -9.268 1.00 94.75 88 LYS A O 1
ATOM 669 N N . LEU A 1 89 ? 8.613 0.146 -7.768 1.00 91.38 89 LEU A N 1
ATOM 670 C CA . LEU A 1 89 ? 9.886 0.823 -8.010 1.00 91.38 89 LEU A CA 1
ATOM 671 C C . LEU A 1 89 ? 10.643 0.252 -9.216 1.00 91.38 89 LEU A C 1
ATOM 673 O O . LEU A 1 89 ? 11.200 1.033 -9.992 1.00 91.38 89 LEU A O 1
ATOM 677 N N . PHE A 1 90 ? 10.654 -1.070 -9.369 1.00 79.38 90 PHE A N 1
ATOM 678 C CA . PHE A 1 90 ? 11.504 -1.809 -10.304 1.00 79.38 90 PHE A CA 1
ATOM 679 C C . PHE A 1 90 ? 10.918 -3.162 -10.670 1.00 79.38 90 PHE A C 1
ATOM 681 O O . PHE A 1 90 ? 10.013 -3.609 -9.933 1.00 79.38 90 PHE A O 1
#

Secondary structure (DSSP, 8-state):
------------HHHHSPTT-EEEEEESS-B-TTS-GGGSEEEETTTTEEEEHHHHHHTTEEEEEEEE---EEETTEEEB-EEEEEEE--

Organism: NCBI:txid749906

Mean predicted aligned error: 8.19 Å

Foldseek 3Di:
DDPPPPPPVPPDLLQPPDAFDKWKWKFPDFAAPPDDQQPTWTQTVVSRDTDGVVRSVVSQKDWDDKDWADWDDDPNTTTTIIMTMITHHD

Sequence (90 aa):
SGETGSSSQLRDPLIDAPNRALMTCTSEQTVTILTRLGEIPFACPDLGVSATLNELRDAGWRLLKLDIGEDTESENHVGFPVTIQVRKLF

pLDDT: mean 84.16, std 14.24, range [42.25, 96.56]

Solvent-accessible surface area (backbone atoms only — not comparable to full-atom values): 5263 Å² total; per-residue (Å²): 141,82,85,84,76,80,76,70,78,78,79,46,62,70,59,72,47,59,64,62,38,74,47,59,28,35,40,77,55,63,45,35,96,87,53,62,69,54,73,42,48,19,43,25,70,88,73,71,46,72,47,22,54,50,55,38,44,77,41,40,32,41,84,76,46,78,45,74,51,71,76,43,82,53,94,96,39,70,19,25,42,38,39,37,32,34,32,28,70,95